Protein 5JMB (pdb70)

Nearest PDB structures (foldseek):
  5jmb-assembly2_B  TM=9.807E-01  e=1.937E-14  Phocaeicola coprocola
  5fn7-assembly2_B  TM=6.102E-01  e=9.327E-02  Homo sapiens
  4q66-assembly1_A  TM=6.204E-01  e=1.427E-01  Saccharomyces cerevisiae R008
  4yg8-assembly1_A  TM=6.354E-01  e=2.430E-01  Saccharomyces cerevisiae
  2dmk-assembly1_A  TM=5.390E-01  e=1.964E-01  Homo sapiens

Solvent-accessible surface area: 10866 Å² total

Foldseek 3Di:
DDAQVQCDDVGQWHWDADPVHRQKIKIAGDPPPWFKKKQWDVGIDRDRMDIDGFDWDKIWMWIWTQDPVGIHIYDIDMDTDHHGDPVRD/DDAQVQDDEPHQWHWAADPVHRQKIKIAGDPPPWFKKKQWPVGIDRDRIDIDGFDFAKIWMWMWTQDPVGIHIHPIDMDGDHHGDDDDD

Organism: NCBI:txid470145

Radius of gyration: 22.12 Å; Cα contacts (8 Å, |Δi|>4): 382; chains: 2; bounding box: 36×41×68 Å

B-factor: mean 31.24, std 12.09, range [12.26, 93.24]

Structure (mmCIF, N/CA/C/O backbone):
data_5JMB
#
_entry.id   5JMB
#
_cell.length_a   47.860
_cell.length_b   47.860
_cell.length_c   292.850
_cell.angle_alpha   90.00
_cell.angle_beta   90.00
_cell.angle_gamma   120.00
#
_symmetry.space_group_name_H-M   'P 65 2 2'
#
loop_
_entity.id
_entity.type
_entity.pdbx_description
1 polymer 'Uncharacterized protein'
2 water water
#
loop_
_atom_site.group_PDB
_atom_site.id
_atom_site.type_symbol
_atom_site.label_atom_id
_atom_site.label_alt_id
_atom_site.label_comp_id
_atom_site.label_asym_id
_atom_site.label_entity_id
_atom_site.label_seq_id
_atom_site.pdbx_PDB_ins_code
_atom_site.Cartn_x
_atom_site.Cartn_y
_atom_site.Cartn_z
_atom_site.occupancy
_atom_site.B_iso_or_equiv
_atom_site.auth_seq_id
_atom_site.auth_comp_id
_atom_site.auth_asym_id
_atom_site.auth_atom_id
_atom_site.pdbx_PDB_model_num
ATOM 1 N N . ALA A 1 3 ? -9.703 28.246 6.751 1.00 42.89 42 ALA A N 1
ATOM 2 C CA . ALA A 1 3 ? -9.750 27.022 7.539 1.00 39.67 42 ALA A CA 1
ATOM 3 C C . ALA A 1 3 ? -9.091 27.244 8.899 1.00 48.67 42 ALA A C 1
ATOM 4 O O . ALA A 1 3 ? -8.194 28.087 9.028 1.00 52.43 42 ALA A O 1
ATOM 6 N N . VAL A 1 4 ? -9.540 26.493 9.909 1.00 39.66 43 VAL A N 1
ATOM 7 C CA . VAL A 1 4 ? -8.963 26.561 11.251 1.00 25.26 43 VAL A CA 1
ATOM 8 C C . VAL A 1 4 ? -7.491 26.110 11.200 1.00 30.11 43 VAL A C 1
ATOM 9 O O . VAL A 1 4 ? -7.124 25.265 10.382 1.00 30.93 43 VAL A O 1
ATOM 13 N N . THR A 1 5 ? -6.641 26.700 12.039 1.00 27.87 44 THR A N 1
ATOM 14 C CA . THR A 1 5 ? -5.220 26.343 12.078 1.00 23.96 44 THR A CA 1
ATOM 15 C C . THR A 1 5 ? -4.836 25.815 13.449 1.00 23.16 44 THR A C 1
ATOM 16 O O . THR A 1 5 ? -5.622 25.883 14.390 1.00 29.30 44 THR A O 1
ATOM 20 N N . VAL A 1 6 ? -3.626 25.286 13.561 1.00 23.40 45 VAL A N 1
ATOM 21 C CA . VAL A 1 6 ? -3.145 24.798 14.841 1.00 27.39 45 VAL A CA 1
ATOM 22 C C . VAL A 1 6 ? -3.228 25.888 15.915 1.00 30.51 45 VAL A C 1
ATOM 23 O O . VAL A 1 6 ? -3.638 25.631 17.042 1.00 30.67 45 VAL A O 1
ATOM 27 N N . ASP A 1 7 ? -2.887 27.115 15.555 1.00 32.86 46 ASP A N 1
ATOM 28 C CA . ASP A 1 7 ? -2.815 28.177 16.555 1.00 37.26 46 ASP A CA 1
ATOM 29 C C . ASP A 1 7 ? -4.186 28.679 16.979 1.00 37.52 46 ASP A C 1
ATOM 30 O O . ASP A 1 7 ? -4.311 29.375 17.982 1.00 36.96 46 ASP A O 1
ATOM 35 N N . ASP A 1 8 ? -5.220 28.312 16.230 1.00 34.76 47 ASP A N 1
ATOM 36 C CA . ASP A 1 8 ? -6.582 28.603 16.651 1.00 31.92 47 ASP A CA 1
ATOM 37 C C . ASP A 1 8 ? -7.023 27.702 17.796 1.00 29.04 47 ASP A C 1
ATOM 38 O O . ASP A 1 8 ? -7.868 28.072 18.607 1.00 35.05 47 ASP A O 1
ATOM 43 N N . LEU A 1 9 ? -6.463 26.504 17.852 1.00 27.61 48 LEU A N 1
ATOM 44 C CA . LEU A 1 9 ? -7.007 25.474 18.725 1.00 25.17 48 LEU A CA 1
ATOM 45 C C . LEU A 1 9 ? -6.383 25.577 20.110 1.00 31.04 48 LEU A C 1
ATOM 46 O O . LEU A 1 9 ? -5.543 24.768 20.509 1.00 26.42 48 LEU A O 1
ATOM 51 N N . VAL A 1 10 ? -6.825 26.602 20.830 1.00 35.36 49 VAL A N 1
ATOM 52 C CA . VAL A 1 10 ? -6.255 26.989 22.107 1.00 30.04 49 VAL A CA 1
ATOM 53 C C . VAL A 1 10 ? -7.280 26.805 23.222 1.00 32.70 49 VAL A C 1
ATOM 54 O O . VAL A 1 10 ? -8.470 27.099 23.053 1.00 28.29 49 VAL A O 1
ATOM 58 N N . GLU A 1 11 ? -6.818 26.280 24.350 1.00 34.72 50 GLU A N 1
ATOM 59 C CA . GLU A 1 11 ? -7.665 26.106 25.514 1.00 33.12 50 GLU A CA 1
ATOM 60 C C . GLU A 1 11 ? -8.184 27.466 25.974 1.00 34.59 50 GLU A C 1
ATOM 61 O O . GLU A 1 11 ? -7.418 28.416 26.104 1.00 32.11 50 GLU A O 1
ATOM 67 N N . GLY A 1 12 ? -9.490 27.557 26.192 1.00 33.19 51 GLY A N 1
ATOM 68 C CA . GLY A 1 12 ? -10.105 28.809 26.597 1.00 34.08 51 GLY A CA 1
ATOM 69 C C . GLY A 1 12 ? -10.716 29.521 25.410 1.00 33.87 51 GLY A C 1
ATOM 70 O O . GLY A 1 12 ? -11.468 30.482 25.557 1.00 34.38 51 GLY A O 1
ATOM 71 N N . ILE A 1 13 ? -10.397 29.040 24.215 1.00 34.32 52 ILE A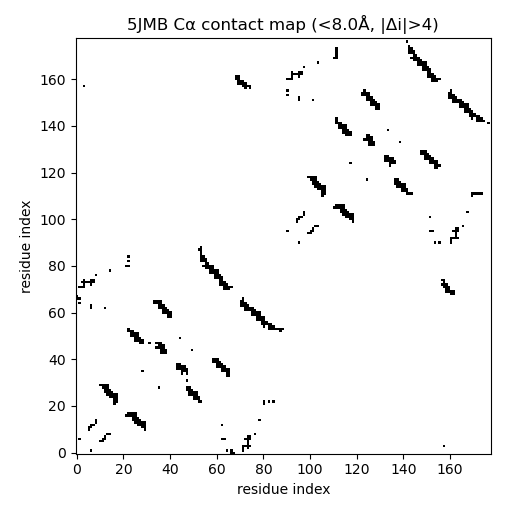 N 1
ATOM 72 C CA . ILE A 1 13 ? -10.874 29.694 23.006 1.00 27.73 52 ILE A CA 1
ATOM 73 C C . ILE A 1 13 ? -11.625 28.698 22.139 1.00 30.70 52 ILE A C 1
ATOM 74 O O . ILE A 1 13 ? -12.796 28.899 21.842 1.00 27.42 52 ILE A O 1
ATOM 79 N N . ALA A 1 14 ? -10.958 27.612 21.762 1.00 25.45 53 ALA A N 1
ATOM 80 C CA . ALA A 1 14 ? -11.575 26.579 20.935 1.00 21.61 53 ALA A CA 1
ATOM 81 C C . ALA A 1 14 ? -12.172 25.440 21.767 1.00 22.73 53 ALA A C 1
ATOM 82 O O . ALA A 1 14 ? -13.011 24.674 21.286 1.00 21.16 53 ALA A O 1
ATOM 84 N N . PHE A 1 15 ? -11.702 25.302 23.000 1.00 23.07 54 PHE A N 1
ATOM 85 C CA . PHE A 1 15 ? -12.136 24.201 23.854 1.00 22.55 54 PHE A CA 1
ATOM 86 C C . PHE A 1 15 ? -11.792 24.528 25.285 1.00 23.62 54 PHE A C 1
ATOM 87 O O . PHE A 1 15 ? -10.978 25.419 25.545 1.00 28.89 54 PHE A O 1
ATOM 95 N N . SER A 1 16 ? -12.411 23.819 26.222 1.00 26.22 55 SER A N 1
ATOM 96 C CA . SER A 1 16 ? -12.087 24.028 27.621 1.00 23.48 55 SER A CA 1
ATOM 97 C C . SER A 1 16 ? -11.856 22.700 28.348 1.00 19.10 55 SER A C 1
ATOM 98 O O . SER A 1 16 ? -12.343 21.649 27.927 1.00 18.94 55 SER A O 1
ATOM 101 N N . ILE A 1 17 ? -11.086 22.775 29.431 1.00 23.82 56 ILE A N 1
ATOM 102 C CA . ILE A 1 17 ? -10.836 21.660 30.340 1.00 25.19 56 ILE A CA 1
ATOM 103 C C . ILE A 1 17 ? -11.157 22.151 31.743 1.00 30.73 56 ILE A C 1
ATOM 104 O O . ILE A 1 17 ? -10.583 23.150 32.191 1.00 28.35 56 ILE A O 1
ATOM 109 N N . THR A 1 18 ? -12.077 21.472 32.430 1.00 25.76 57 THR A N 1
ATOM 110 C CA . THR A 1 18 ? -12.548 21.953 33.729 1.00 26.28 57 THR A CA 1
ATOM 111 C C . THR A 1 18 ? -12.682 20.836 34.755 1.00 27.43 57 THR A C 1
ATOM 112 O O . THR A 1 18 ? -13.271 19.790 34.473 1.00 27.74 57 THR A O 1
ATOM 116 N N . HIS A 1 19 ? -12.141 21.067 35.943 1.00 23.87 58 HIS A N 1
ATOM 117 C CA . HIS A 1 19 ? -12.350 20.178 37.075 1.00 28.52 58 HIS A CA 1
ATOM 118 C C . HIS A 1 19 ? -13.750 20.393 37.638 1.00 31.41 58 HIS A C 1
ATOM 119 O O . HIS A 1 19 ? -14.204 21.528 37.761 1.00 29.67 58 HIS A O 1
ATOM 126 N N . ASP A 1 20 ? -14.427 19.307 37.984 1.00 28.85 59 ASP A N 1
ATOM 127 C CA . ASP A 1 20 ? -15.685 19.408 38.706 1.00 30.88 59 ASP A CA 1
ATOM 128 C C . ASP A 1 20 ? -15.466 20.161 40.017 1.00 36.94 59 ASP A C 1
ATOM 129 O O . ASP A 1 20 ? -14.450 19.967 40.685 1.00 32.99 59 ASP A O 1
ATOM 134 N N . SER A 1 21 ? -16.415 21.018 40.388 1.00 41.94 60 SER A N 1
ATOM 135 C CA . SER A 1 21 ? -16.249 21.862 41.565 1.00 46.51 60 SER A CA 1
ATOM 136 C C . SER A 1 21 ? -16.283 21.063 42.863 1.00 46.51 60 SER A C 1
ATOM 137 O O . SER A 1 21 ? -15.682 21.457 43.852 1.00 48.29 60 SER A O 1
ATOM 140 N N . GLU A 1 22 ? -16.987 19.939 42.857 1.00 40.28 61 GLU A N 1
ATOM 141 C CA . GLU A 1 22 ? -17.136 19.145 44.064 1.00 41.32 61 GLU A CA 1
ATOM 142 C C . GLU A 1 22 ? -16.107 18.026 44.153 1.00 42.81 61 GLU A C 1
ATOM 143 O O . GLU A 1 22 ? -15.590 17.744 45.235 1.00 42.07 61 GLU A O 1
ATOM 149 N N . ASN A 1 23 ? -15.823 17.387 43.019 1.00 30.92 62 ASN A N 1
ATOM 150 C CA . ASN A 1 23 ? -14.830 16.320 42.969 1.00 31.39 62 ASN A CA 1
ATOM 151 C C . ASN A 1 23 ? -13.818 16.576 41.857 1.00 30.34 62 ASN A C 1
ATOM 152 O O . ASN A 1 23 ? -14.071 16.255 40.693 1.00 27.31 62 ASN A O 1
ATOM 157 N N . PRO A 1 24 ? -12.654 17.135 42.223 1.00 29.38 63 PRO A N 1
ATOM 158 C CA . PRO A 1 24 ? -11.657 17.549 41.233 1.00 31.87 63 PRO A CA 1
ATOM 159 C C . PRO A 1 24 ? -11.056 16.390 40.432 1.00 30.99 63 PRO A C 1
ATOM 160 O O . PRO A 1 24 ? -10.317 16.659 39.493 1.00 31.01 63 PRO A O 1
ATOM 164 N N . ASN A 1 25 ? -11.371 15.140 40.773 1.00 28.48 64 ASN A N 1
ATOM 165 C CA . ASN A 1 25 ? -10.937 14.017 39.941 1.00 21.80 64 ASN A CA 1
ATOM 166 C C . ASN A 1 25 ? -11.850 13.810 38.742 1.00 18.54 64 ASN A C 1
ATOM 167 O O . ASN A 1 25 ? -11.551 13.016 37.850 1.00 23.72 64 ASN A O 1
ATOM 172 N N . ILE A 1 26 ? -12.966 14.528 38.716 1.00 20.64 65 ILE A N 1
ATOM 173 C CA . ILE A 1 26 ? -13.793 14.566 37.518 1.00 22.25 65 ILE A CA 1
ATOM 174 C C . ILE A 1 26 ? -13.374 15.756 36.644 1.00 26.77 65 ILE A C 1
ATOM 175 O O . ILE A 1 26 ? -13.363 16.913 37.100 1.00 25.60 65 ILE A O 1
ATOM 180 N N . VAL A 1 27 ? -13.031 15.467 35.392 1.00 19.80 66 VAL A N 1
ATOM 181 C CA . VAL A 1 27 ? -12.575 16.497 34.474 1.00 26.02 66 VAL A CA 1
ATOM 182 C C . VAL A 1 27 ? -13.444 16.541 33.224 1.00 20.73 66 VAL A C 1
ATOM 183 O O . VAL A 1 27 ? -13.670 15.514 32.577 1.00 22.18 66 VAL A O 1
ATOM 187 N N . TYR A 1 28 ? -13.936 17.737 32.899 1.00 20.95 67 TYR A N 1
ATOM 188 C CA . TYR A 1 28 ? -14.825 17.934 31.748 1.00 21.52 67 TYR A CA 1
ATOM 189 C C . TYR A 1 28 ? -14.106 18.545 30.552 1.00 26.06 67 TYR A C 1
ATOM 190 O O . TYR A 1 28 ? -13.521 19.625 30.652 1.00 25.84 67 TYR A O 1
ATOM 199 N N . LEU A 1 29 ? -14.149 17.837 29.426 1.00 20.27 68 LEU A N 1
ATOM 200 C CA . LEU A 1 29 ? -13.612 18.351 28.172 1.00 20.25 68 LEU A CA 1
ATOM 201 C C . LEU A 1 29 ? -14.791 18.857 27.375 1.00 22.38 68 LEU A C 1
ATOM 202 O O . LEU A 1 29 ? -15.773 18.135 27.203 1.00 21.50 68 LEU A O 1
ATOM 207 N N . LYS A 1 30 ? -14.710 20.099 26.910 1.00 19.44 69 LYS A N 1
ATOM 208 C CA . LYS A 1 30 ? -15.813 20.699 26.195 1.00 20.83 69 LYS A CA 1
ATOM 209 C C . LYS A 1 30 ? -15.322 21.473 24.968 1.00 24.45 69 LYS A C 1
ATOM 210 O O . LYS A 1 30 ? -14.375 22.263 25.049 1.00 23.00 69 LYS A O 1
ATOM 216 N N . SER A 1 31 ? -15.964 21.220 23.828 1.00 20.24 70 SER A N 1
ATOM 217 C CA . SER A 1 31 ? -15.691 21.986 22.620 1.00 19.98 70 SER A CA 1
ATOM 218 C C . SER A 1 31 ? -16.363 23.332 22.710 1.00 26.40 70 SER A C 1
ATOM 219 O O . SER A 1 31 ? -17.523 23.419 23.112 1.00 25.82 70 SER A O 1
ATOM 222 N N . LEU A 1 32 ? -15.645 24.385 22.335 1.00 27.21 71 LEU A N 1
ATOM 223 C CA . LEU A 1 32 ? -16.240 25.704 22.280 1.00 26.34 71 LEU A CA 1
ATOM 224 C C . LEU A 1 32 ? -16.462 26.112 20.827 1.00 28.24 71 LEU A C 1
ATOM 225 O O . LEU A 1 32 ? -16.732 27.276 20.545 1.00 32.09 71 LEU A O 1
ATOM 238 N N . PRO A 1 34 ? -18.583 25.971 17.129 1.00 31.44 73 PRO A N 1
ATOM 239 C CA . PRO A 1 34 ? -19.999 25.784 16.794 1.00 33.39 73 PRO A CA 1
ATOM 240 C C . PRO A 1 34 ? -20.356 24.298 16.726 1.00 35.23 73 PRO A C 1
ATOM 241 O O . PRO A 1 34 ? -19.539 23.467 16.310 1.00 34.75 73 PRO A O 1
ATOM 245 N N . SER A 1 35 ? -21.565 23.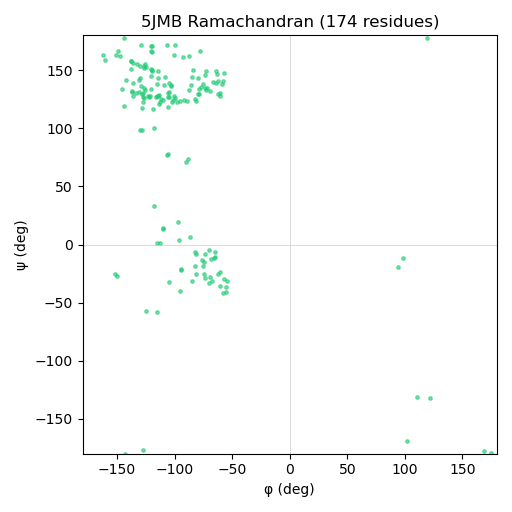973 17.164 1.00 33.99 74 SER A N 1
ATOM 246 C CA . SER A 1 35 ? -21.974 22.587 17.349 1.00 35.63 74 SER A CA 1
ATOM 247 C C . SER A 1 35 ? -21.929 21.765 16.064 1.00 34.97 74 SER A C 1
ATOM 248 O O . SER A 1 35 ? -21.844 20.549 16.121 1.00 35.69 74 SER A O 1
ATOM 251 N N . SER A 1 36 ? -22.007 22.430 14.914 1.00 27.28 75 SER A N 1
ATOM 252 C CA . SER A 1 36 ? -21.911 21.759 13.613 1.00 30.56 75 SER A CA 1
ATOM 253 C C . SER A 1 36 ? -20.492 21.304 13.240 1.00 31.32 75 SER A C 1
ATOM 254 O O . SER A 1 36 ? -20.303 20.611 12.238 1.00 25.33 75 SER A O 1
ATOM 257 N N . TYR A 1 37 ? -19.496 21.701 14.026 1.00 26.91 76 TYR A N 1
ATOM 258 C CA . TYR A 1 37 ? -18.132 21.244 13.793 1.00 30.18 76 TYR A CA 1
ATOM 259 C C . TYR A 1 37 ? -17.907 19.832 14.319 1.00 28.03 76 TYR A C 1
ATOM 260 O O . TYR A 1 37 ? -18.302 19.500 15.432 1.00 27.30 76 TYR A O 1
ATOM 269 N N . GLN A 1 38 ? -17.274 19.011 13.494 1.00 23.72 77 GLN A N 1
ATOM 270 C CA . GLN A 1 38 ? -16.846 17.680 13.894 1.00 24.97 77 GLN A CA 1
ATOM 271 C C . GLN A 1 38 ? -15.544 17.823 14.657 1.00 22.29 77 GLN A C 1
ATOM 272 O O . GLN A 1 38 ? -14.592 18.405 14.141 1.00 22.55 77 GLN A O 1
ATOM 278 N N . VAL A 1 39 ? -15.503 17.333 15.889 1.00 21.95 78 VAL A N 1
ATOM 279 C CA . VAL A 1 39 ? -14.315 17.482 16.704 1.00 22.27 78 VAL A CA 1
ATOM 280 C C . VAL A 1 39 ? -13.770 16.123 17.114 1.00 22.95 78 VAL A C 1
ATOM 281 O O . VAL A 1 39 ? -14.405 15.089 16.919 1.00 19.14 78 VAL A O 1
ATOM 285 N N . CYS A 1 40 ? -12.583 16.163 17.700 1.00 22.20 79 CYS A N 1
ATOM 286 C CA . CYS A 1 40 ? -11.788 14.990 18.008 1.00 23.18 79 CYS A CA 1
ATOM 287 C C . CYS A 1 40 ? -11.040 15.287 19.317 1.00 28.53 79 CYS A C 1
ATOM 288 O O . CYS A 1 40 ? -10.477 16.381 19.478 1.00 31.23 79 CYS A O 1
ATOM 291 N N . TRP A 1 41 ? -11.044 14.347 20.257 1.00 21.19 80 TRP A N 1
ATOM 292 C CA . TRP A 1 41 ? -10.241 14.481 21.481 1.00 22.69 80 TRP A CA 1
ATOM 293 C C . TRP A 1 41 ? -9.254 13.325 21.609 1.00 26.31 80 TRP A C 1
ATOM 294 O O . TRP A 1 41 ? -9.655 12.176 21.448 1.00 19.60 80 TRP A O 1
ATOM 305 N N . GLN A 1 42 ? -7.998 13.610 21.938 1.00 15.35 81 GLN A N 1
ATOM 306 C CA . GLN A 1 42 ? -7.077 12.560 22.373 1.00 18.13 81 GLN A CA 1
ATOM 307 C C . GLN A 1 42 ? -6.754 12.834 23.841 1.00 20.63 81 GLN A C 1
ATOM 308 O O . GLN A 1 42 ? -6.267 13.908 24.179 1.00 17.53 81 GLN A O 1
ATOM 314 N N . HIS A 1 43 ? -7.056 11.876 24.715 1.00 13.73 82 HIS A N 1
ATOM 315 C CA . HIS A 1 43 ? -7.038 12.136 26.144 1.00 13.16 82 HIS A CA 1
ATOM 316 C C . HIS A 1 43 ? -6.509 10.900 26.875 1.00 18.44 82 HIS A C 1
ATOM 317 O O . HIS A 1 43 ? -6.158 9.903 26.225 1.00 19.49 82 HIS A O 1
ATOM 324 N N . PRO A 1 44 ? -6.424 10.956 28.217 1.00 18.39 83 PRO A N 1
ATOM 325 C CA . PRO A 1 44 ? -5.720 9.829 28.831 1.00 19.43 83 PRO A CA 1
ATOM 326 C C . PRO A 1 44 ? -6.406 8.477 28.700 1.00 18.32 83 PRO A C 1
ATOM 327 O O . PRO A 1 44 ? -5.748 7.483 29.004 1.00 16.70 83 PRO A O 1
ATOM 331 N N . GLN A 1 45 ? -7.662 8.402 28.267 1.00 13.00 84 GLN A N 1
ATOM 332 C CA . GLN A 1 45 ? -8.231 7.066 28.070 1.00 15.05 84 GLN A CA 1
ATOM 333 C C . GLN A 1 45 ? -8.612 6.819 26.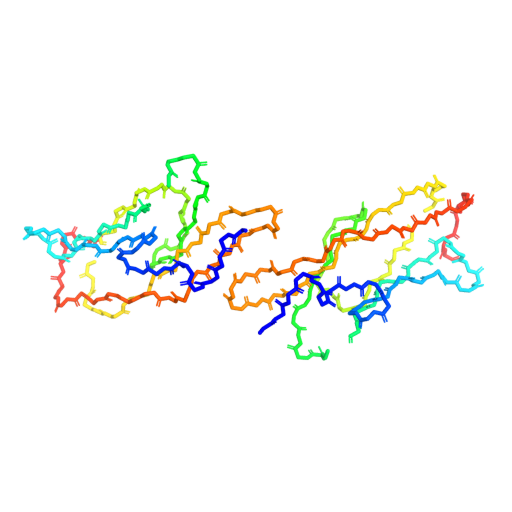613 1.00 23.19 84 GLN A C 1
ATOM 334 O O . GLN A 1 45 ? -9.558 6.075 26.318 1.00 18.45 84 GLN A O 1
ATOM 340 N N . GLY A 1 46 ? -7.828 7.406 25.709 1.00 24.92 85 GLY A N 1
ATOM 341 C CA . GLY A 1 46 ? -7.946 7.109 24.292 1.00 20.16 85 GLY A CA 1
ATOM 342 C C . GLY A 1 46 ? -8.513 8.272 23.489 1.00 21.60 85 GLY A C 1
ATOM 343 O O . GLY A 1 46 ? -8.083 9.415 23.621 1.00 21.50 85 GLY A O 1
ATOM 344 N N . ARG A 1 47 ? -9.499 7.978 22.655 1.00 18.88 86 ARG A N 1
ATOM 345 C CA . ARG A 1 47 ? -9.975 8.951 21.692 1.00 18.22 86 ARG A CA 1
ATOM 346 C C . ARG A 1 47 ? -11.495 9.079 21.753 1.00 19.62 86 ARG A C 1
ATOM 347 O O . ARG A 1 47 ? -12.197 8.092 21.937 1.00 16.62 86 ARG A O 1
ATOM 355 N N . SER A 1 48 ? -11.998 10.287 21.567 1.00 14.45 87 SER A N 1
ATOM 356 C CA . SER A 1 48 ? -13.441 10.487 21.556 1.00 19.25 87 SER A CA 1
ATOM 357 C C . SER A 1 48 ? -13.825 11.531 20.499 1.00 20.85 87 SER A C 1
ATOM 358 O O . SER A 1 48 ? -13.107 12.501 20.318 1.00 19.94 87 SER A O 1
ATOM 361 N N . GLN A 1 49 ? -14.933 11.352 19.782 1.00 19.50 88 GLN A N 1
ATOM 362 C CA . GLN A 1 49 ? -15.373 12.441 18.905 1.00 20.06 88 GLN A CA 1
ATOM 363 C C . GLN A 1 49 ? -16.654 13.138 19.398 1.00 25.23 88 GLN A C 1
ATOM 364 O O . GLN A 1 49 ? -17.274 13.909 18.661 1.00 24.53 88 GLN A O 1
ATOM 370 N N . GLU A 1 50 ? -17.029 12.892 20.652 1.00 21.05 89 GLU A N 1
ATOM 371 C CA . GLU A 1 50 ? -18.156 13.607 21.265 1.00 20.65 89 GLU A CA 1
ATOM 372 C C . GLU A 1 50 ? -17.735 15.040 21.592 1.00 22.31 89 GLU A C 1
ATOM 373 O O . GLU A 1 50 ? -16.583 15.279 21.930 1.00 16.35 89 GLU A O 1
ATOM 379 N N . ARG A 1 51 ? -18.657 15.995 21.483 1.00 18.15 90 ARG A N 1
ATOM 380 C CA . ARG A 1 51 ? -18.332 17.393 21.748 1.00 18.89 90 ARG A CA 1
ATOM 381 C C . ARG A 1 51 ? -18.011 17.622 23.224 1.00 19.68 90 ARG A C 1
ATOM 382 O O . ARG A 1 51 ? -17.217 18.484 23.574 1.00 21.59 90 ARG A O 1
ATOM 390 N N . GLU A 1 52 ? -18.635 16.841 24.091 1.00 18.40 91 GLU A N 1
ATOM 391 C CA . GLU A 1 52 ? -18.383 16.954 25.519 1.00 18.80 91 GLU A CA 1
ATOM 392 C C . GLU A 1 52 ? -18.022 15.588 26.075 1.00 23.60 91 GLU A C 1
ATOM 393 O O . GLU A 1 52 ? -18.747 14.606 25.881 1.00 26.16 91 GLU A O 1
ATOM 399 N N . VAL A 1 53 ? -16.890 15.537 26.761 1.00 17.20 92 VAL A N 1
ATOM 400 C CA . VAL A 1 53 ? -16.352 14.293 27.284 1.00 15.08 92 VAL A CA 1
ATOM 401 C C . VAL A 1 53 ? -16.105 14.420 28.772 1.00 22.65 92 VAL A C 1
ATOM 402 O O . VAL A 1 53 ? -15.521 15.405 29.222 1.00 26.61 92 VAL A O 1
ATOM 406 N N . THR A 1 54 ? -16.544 13.430 29.541 1.00 16.31 93 THR A N 1
ATOM 407 C CA . THR A 1 54 ? -16.216 13.397 30.963 1.00 17.19 93 THR A CA 1
ATOM 408 C C . THR A 1 54 ? -15.148 12.363 31.256 1.00 26.74 93 THR A C 1
ATOM 409 O O . THR A 1 54 ? -15.245 11.211 30.797 1.00 21.43 93 THR A O 1
ATOM 413 N N . LEU A 1 55 ? -14.129 12.784 32.011 1.00 22.46 94 LEU A N 1
ATOM 414 C CA . LEU A 1 55 ? -13.070 11.901 32.474 1.00 19.94 94 LEU A CA 1
ATOM 415 C C . LEU A 1 55 ? -13.100 11.746 33.990 1.00 23.71 94 LEU A C 1
ATOM 416 O O . LEU A 1 55 ? -13.103 12.736 34.728 1.00 26.61 94 LEU A O 1
ATOM 421 N N . GLN A 1 56 ? -13.103 10.504 34.457 1.00 20.58 95 GLN A N 1
ATOM 422 C CA . GLN A 1 56 ? -12.989 10.232 35.889 1.00 25.42 95 GLN A CA 1
ATOM 423 C C . GLN A 1 56 ? -11.584 9.686 36.148 1.00 27.40 95 GLN A C 1
ATOM 424 O O . GLN A 1 56 ? -11.288 8.550 35.818 1.00 22.35 95 GLN A O 1
ATOM 438 N N . PRO A 1 58 ? -8.752 8.570 38.560 1.00 21.21 97 PRO A N 1
ATOM 439 C CA . PRO A 1 58 ? -8.528 8.213 39.960 1.00 25.22 97 PRO A CA 1
ATOM 440 C C . PRO A 1 58 ? -7.112 8.502 40.449 1.00 24.70 97 PRO A C 1
ATOM 441 O O . PRO A 1 58 ? -6.929 8.704 41.646 1.00 26.88 97 PRO A O 1
ATOM 445 N N . PHE A 1 59 ? -6.128 8.528 39.553 1.00 22.82 98 PHE A N 1
ATOM 446 C CA . PHE A 1 59 ? -4.735 8.525 40.004 1.00 26.41 98 PHE A CA 1
ATOM 447 C C . PHE A 1 59 ? -4.064 9.901 39.914 1.00 24.62 98 PHE A C 1
ATOM 448 O O . PHE A 1 59 ? -4.237 10.636 38.948 1.00 23.21 98 PHE A O 1
ATOM 456 N N . GLU A 1 60 ? -3.315 10.233 40.953 1.00 27.22 99 GLU A N 1
ATOM 457 C CA . GLU A 1 60 ? -2.516 11.447 41.001 1.00 28.86 99 GLU A CA 1
ATOM 458 C C . GLU A 1 60 ? -1.486 11.436 39.862 1.00 27.83 99 GLU A C 1
ATOM 459 O O . GLU A 1 60 ? -0.756 10.461 39.683 1.00 29.71 99 GLU A O 1
ATOM 465 N N . GLY A 1 61 ? -1.445 12.504 39.076 1.00 23.51 100 GLY A N 1
ATOM 466 C CA . GLY A 1 61 ? -0.568 12.551 37.914 1.00 22.27 100 GLY A CA 1
ATOM 467 C C . GLY A 1 61 ? -0.704 13.786 37.037 1.00 26.62 100 GLY A C 1
ATOM 468 O O . GLY A 1 61 ? -1.487 14.690 37.325 1.00 24.06 100 GLY A O 1
ATOM 469 N N . LYS A 1 62 ? 0.082 13.831 35.964 1.00 23.97 101 LYS A N 1
ATOM 470 C CA . LYS A 1 62 ? 0.027 14.937 35.017 1.00 22.32 101 LYS A CA 1
ATOM 471 C C . LYS A 1 62 ? -0.452 14.412 33.664 1.00 20.29 101 LYS A C 1
ATOM 472 O O . LYS A 1 62 ? 0.089 13.425 33.138 1.00 21.42 101 LYS A O 1
ATOM 478 N N . TYR A 1 63 ? -1.471 15.050 33.105 1.00 19.85 102 TYR A N 1
ATOM 479 C CA . TYR A 1 63 ? -2.146 14.466 31.943 1.00 22.55 102 TYR A CA 1
ATOM 480 C C . TYR A 1 63 ? -2.219 15.431 30.756 1.00 24.20 102 TYR A C 1
ATOM 481 O O . TYR A 1 63 ? -2.219 16.645 30.941 1.00 25.03 102 TYR A O 1
ATOM 490 N N . GLU A 1 64 ? -2.265 14.887 29.541 1.00 21.13 103 GLU A N 1
ATOM 491 C CA . GLU A 1 64 ? -2.390 15.714 28.340 1.00 22.14 103 GLU A CA 1
ATOM 492 C C . GLU A 1 64 ? -3.713 15.477 27.626 1.00 19.21 103 GLU A C 1
ATOM 493 O O . GLU A 1 64 ? -4.254 14.379 27.656 1.00 18.69 103 GLU A O 1
ATOM 499 N N . VAL A 1 65 ? -4.202 16.523 26.967 1.00 17.90 104 VAL A N 1
ATOM 500 C CA . VAL A 1 65 ? -5.417 16.470 26.170 1.00 17.90 104 VAL A CA 1
ATOM 501 C C . VAL A 1 65 ? -5.145 17.212 24.883 1.00 21.14 104 VAL A C 1
ATOM 502 O O . VAL A 1 65 ? -4.680 18.361 24.912 1.00 18.05 104 VAL A O 1
ATOM 506 N N . THR A 1 66 ? -5.422 16.563 23.756 1.00 17.01 105 THR A N 1
ATOM 507 C CA . THR A 1 66 ? -5.282 17.204 22.448 1.00 15.56 105 THR A CA 1
ATOM 508 C C . THR A 1 66 ? -6.635 17.333 21.792 1.00 18.22 105 THR A C 1
ATOM 509 O O . THR A 1 66 ? -7.383 16.354 21.711 1.00 15.14 105 THR A O 1
ATOM 513 N N . PHE A 1 67 ? -6.956 18.548 21.354 1.00 17.00 106 PHE A N 1
ATOM 514 C CA . PHE A 1 67 ? -8.233 18.845 20.711 1.00 14.63 106 PHE A CA 1
ATOM 515 C C . PHE A 1 67 ? -8.006 19.028 19.220 1.00 16.06 106 PHE A C 1
ATOM 516 O O . PHE A 1 67 ? -7.118 19.777 18.820 1.00 18.40 106 PHE A O 1
ATOM 524 N N . GLY A 1 68 ? -8.817 18.349 18.413 1.00 17.57 107 GLY A N 1
ATOM 525 C CA . GLY A 1 68 ? -8.722 18.405 16.968 1.00 20.52 107 GLY A CA 1
ATOM 526 C C . GLY A 1 68 ? -10.060 18.767 16.324 1.00 21.35 107 GLY A C 1
ATOM 527 O O . GLY A 1 68 ? -11.122 18.492 16.879 1.00 19.60 107 GLY A O 1
ATOM 528 N N . VAL A 1 69 ? -10.001 19.368 15.141 1.00 18.34 108 VAL A N 1
ATOM 529 C CA . VAL A 1 69 ? -11.189 19.800 14.426 1.00 16.40 108 VAL A CA 1
ATOM 530 C C . VAL A 1 69 ? -11.135 19.317 12.991 1.00 18.72 108 VAL A C 1
ATOM 531 O O . VAL A 1 69 ? -10.114 19.474 12.317 1.00 18.25 108 VAL A O 1
ATOM 535 N N . GLN A 1 70 ? -12.222 18.709 12.527 1.00 20.30 109 GLN A N 1
ATOM 536 C CA . GLN A 1 70 ? -12.283 18.227 11.150 1.00 18.83 109 GLN A CA 1
ATOM 537 C C . GLN A 1 70 ? -12.335 19.408 10.194 1.00 21.78 109 GLN A C 1
ATOM 538 O O . GLN A 1 70 ? -13.124 20.333 10.388 1.00 22.68 109 GLN A O 1
ATOM 544 N N . THR A 1 71 ? -11.496 19.378 9.166 1.00 21.82 110 THR A N 1
ATOM 545 C CA . THR A 1 71 ? -11.556 20.386 8.109 1.00 24.02 110 THR A CA 1
ATOM 546 C C . THR A 1 71 ? -11.647 19.737 6.756 1.00 28.84 110 THR A C 1
ATOM 547 O O . THR A 1 71 ? -11.674 18.513 6.636 1.00 30.41 110 THR A O 1
ATOM 551 N N . ARG A 1 72 ? -11.633 20.590 5.740 1.00 39.54 111 ARG A N 1
ATOM 552 C CA . ARG A 1 72 ? -11.695 20.187 4.346 1.00 44.67 111 ARG A CA 1
ATOM 553 C C . ARG A 1 72 ? -10.500 19.315 4.016 1.00 41.16 111 ARG A C 1
ATOM 554 O O . ARG A 1 72 ? -10.599 18.368 3.242 1.00 49.42 111 ARG A O 1
ATOM 562 N N . GLY A 1 73 ? -9.367 19.637 4.626 1.00 39.23 112 GLY A N 1
ATOM 563 C CA . GLY A 1 73 ? -8.152 18.887 4.400 1.00 37.23 112 GLY A CA 1
ATOM 564 C C . GLY A 1 73 ? -7.847 17.826 5.447 1.00 36.02 112 GLY A C 1
ATOM 565 O O . GLY A 1 73 ? -6.713 17.393 5.548 1.00 37.25 112 GLY A O 1
ATOM 566 N N . GLY A 1 74 ? -8.843 17.396 6.216 1.00 28.48 113 GLY A N 1
ATOM 567 C CA . GLY A 1 74 ? -8.601 16.437 7.285 1.00 27.33 113 GLY A CA 1
ATOM 568 C C . GLY A 1 74 ? -8.552 17.113 8.648 1.00 25.97 113 GLY A C 1
ATOM 569 O O . GLY A 1 74 ? -8.893 18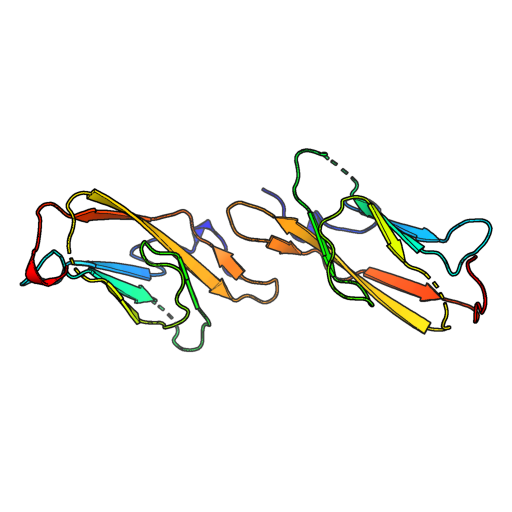.284 8.782 1.00 31.19 113 GLY A O 1
ATOM 570 N N . ILE A 1 75 ? -8.121 16.386 9.668 1.00 24.37 114 ILE A N 1
ATOM 571 C CA . ILE A 1 75 ? -8.212 16.895 11.020 1.00 22.67 114 ILE A CA 1
ATOM 572 C C . ILE A 1 75 ? -6.990 17.732 11.406 1.00 29.05 114 ILE A C 1
ATOM 573 O O . ILE A 1 75 ? -5.844 17.346 11.175 1.00 23.35 114 ILE A O 1
ATOM 578 N N . VAL A 1 76 ? -7.255 18.894 11.983 1.00 21.86 115 VAL A N 1
ATOM 579 C CA . VAL A 1 76 ? -6.202 19.765 12.476 1.00 21.89 115 VAL A CA 1
ATOM 580 C C . VAL A 1 76 ? -6.179 19.691 13.999 1.00 22.46 115 VAL A C 1
ATOM 581 O O . VAL A 1 76 ? -7.216 19.877 14.636 1.00 19.81 115 VAL A O 1
ATOM 585 N N . TYR A 1 77 ? -5.012 19.412 14.580 1.00 20.69 116 TYR A N 1
ATOM 586 C CA . TYR A 1 77 ? -4.903 19.230 16.030 1.00 19.71 116 TYR A CA 1
ATOM 587 C C . TYR A 1 77 ? -4.157 20.398 16.678 1.00 25.63 116 TYR A C 1
ATOM 588 O O . TYR A 1 77 ? -3.132 20.855 16.167 1.00 24.47 116 TYR A O 1
ATOM 597 N N . GLY A 1 78 ? -4.655 20.879 17.808 1.00 21.38 117 GLY A N 1
ATOM 598 C CA . GLY A 1 78 ? -3.931 21.904 18.542 1.00 22.94 117 GLY A CA 1
ATOM 599 C C . GLY A 1 78 ? -2.790 21.262 19.308 1.00 22.65 117 GLY A C 1
ATOM 600 O O . GLY A 1 78 ? -2.743 20.043 19.429 1.00 23.45 117 GLY A O 1
ATOM 601 N N . ASN A 1 79 ? -1.864 22.076 19.807 1.00 21.00 118 ASN A N 1
ATOM 602 C CA . ASN A 1 79 ? -0.825 21.598 20.714 1.00 25.47 118 ASN A CA 1
ATOM 603 C C . ASN A 1 79 ? -1.467 21.095 21.996 1.00 25.84 118 ASN A C 1
ATOM 604 O O . ASN A 1 79 ? -2.526 21.577 22.381 1.00 23.76 118 ASN A O 1
ATOM 609 N N . PRO A 1 80 ? -0.848 20.106 22.652 1.00 29.89 119 PRO A N 1
ATOM 610 C CA . PRO A 1 80 ? -1.549 19.474 23.777 1.00 29.12 119 PRO A CA 1
ATOM 611 C C . PRO A 1 80 ? -1.751 20.426 24.959 1.00 24.52 119 PRO A C 1
ATOM 612 O O . PRO A 1 80 ? -0.890 21.249 25.249 1.00 24.14 119 PRO A O 1
ATOM 616 N N . ALA A 1 81 ? -2.913 20.360 25.594 1.00 24.50 120 ALA A N 1
ATOM 617 C CA . ALA A 1 81 ? -3.111 21.060 26.855 1.00 27.90 120 ALA A CA 1
ATOM 618 C C . ALA A 1 81 ? -2.783 20.077 27.978 1.00 30.90 120 ALA A C 1
ATOM 619 O O . ALA A 1 81 ? -2.757 18.862 27.752 1.00 31.24 120 ALA A O 1
ATOM 621 N N . THR A 1 82 ? -2.523 20.579 29.180 1.00 29.24 121 THR A N 1
ATOM 622 C CA . THR A 1 82 ? -2.252 19.685 30.296 1.00 28.73 121 THR A CA 1
ATOM 623 C C . THR A 1 82 ? -3.257 19.902 31.407 1.00 28.75 121 THR A C 1
ATOM 624 O O . THR A 1 82 ? -3.795 20.995 31.560 1.00 30.44 121 THR A O 1
ATOM 628 N N . PHE A 1 83 ? -3.527 18.856 32.177 1.00 25.85 122 PHE A N 1
ATOM 629 C CA . PHE A 1 83 ? -4.150 19.041 33.482 1.00 24.59 122 PHE A CA 1
ATOM 630 C C . PHE A 1 83 ? -3.482 18.115 34.488 1.00 23.40 122 PHE A C 1
ATOM 631 O O . PHE A 1 83 ? -2.854 17.114 34.106 1.00 24.36 122 PHE A O 1
ATOM 639 N N . THR A 1 84 ? -3.596 18.462 35.767 1.00 25.51 123 THR A N 1
ATOM 640 C CA . THR A 1 84 ? -3.071 17.609 36.836 1.00 28.01 123 THR A CA 1
ATOM 641 C C . THR A 1 84 ? -4.162 17.152 37.817 1.00 28.23 123 THR A C 1
ATOM 642 O O . THR A 1 84 ? -5.120 17.884 38.106 1.00 25.14 123 THR A O 1
ATOM 646 N N . ILE A 1 85 ? -4.000 15.926 38.309 1.00 26.15 124 ILE A N 1
ATOM 647 C CA . ILE A 1 85 ? -4.831 15.372 39.371 1.00 24.74 124 ILE A CA 1
ATOM 648 C C . ILE A 1 85 ? -4.006 15.368 40.660 1.00 36.28 124 ILE A C 1
ATOM 649 O O . ILE A 1 85 ? -2.948 14.721 40.733 1.00 29.28 124 ILE A O 1
ATOM 654 N N . ASP A 1 86 ? -4.475 16.104 41.665 1.00 32.60 125 ASP A N 1
ATOM 655 C CA . ASP A 1 86 ? -3.696 16.304 42.884 1.00 37.27 125 ASP A CA 1
ATOM 656 C C . ASP A 1 86 ? -3.776 15.162 43.896 1.00 36.73 125 ASP A C 1
ATOM 657 O O . ASP A 1 86 ? -2.868 15.000 44.709 1.00 43.57 125 ASP A O 1
ATOM 662 N N . SER A 1 87 ? -4.845 14.375 43.887 1.00 32.87 126 SER A N 1
ATOM 663 C CA . SER A 1 87 ? -4.894 13.293 44.868 1.00 32.57 126 SER A CA 1
ATOM 664 C C . SER A 1 87 ? -5.700 12.095 44.389 1.00 29.49 126 SER A C 1
ATOM 665 O O . SER A 1 87 ? -6.469 12.190 43.445 1.00 30.32 126 SER A O 1
ATOM 668 N N . PHE A 1 88 ? -5.503 10.966 45.066 1.00 32.48 127 PHE A N 1
ATOM 669 C CA . PHE A 1 88 ? -6.052 9.683 44.660 1.00 31.22 127 PHE A CA 1
ATOM 670 C C . PHE A 1 88 ? -7.530 9.533 45.033 1.00 33.65 127 PHE A C 1
ATOM 671 O O . PHE A 1 88 ? -7.918 9.768 46.172 1.00 31.54 127 PHE A O 1
ATOM 679 N N . CYS A 1 89 ? -8.354 9.135 44.068 1.00 31.90 128 CYS A N 1
ATOM 680 C CA . CYS A 1 89 ? -9.768 8.898 44.343 1.00 33.08 128 CYS A CA 1
ATOM 681 C C . CYS A 1 89 ? -10.138 7.434 44.080 1.00 28.76 128 CYS A C 1
ATOM 682 O O . CYS A 1 89 ? -10.361 7.046 42.937 1.00 27.11 128 CYS A O 1
ATOM 685 N N . ALA A 1 90 ? -10.217 6.644 45.151 1.00 30.02 129 ALA A N 1
ATOM 686 C CA . ALA A 1 90 ? -10.495 5.207 45.072 1.00 37.12 129 ALA A CA 1
ATOM 687 C C . ALA A 1 90 ? -11.813 4.892 44.363 1.00 43.26 129 ALA A C 1
ATOM 688 O O . ALA A 1 90 ? -11.958 3.832 43.737 1.00 40.39 129 ALA A O 1
ATOM 690 N N . ASP A 1 91 ? -12.769 5.812 44.472 1.00 38.55 130 ASP A N 1
ATOM 691 C CA . ASP A 1 91 ? -14.073 5.651 43.841 1.00 48.57 130 ASP A CA 1
ATOM 692 C C . ASP A 1 91 ? -13.970 5.380 42.344 1.00 44.96 130 ASP A C 1
ATOM 693 O O . ASP A 1 91 ? -14.808 4.686 41.770 1.00 45.20 130 ASP A O 1
ATOM 698 N N . PHE A 1 92 ? -12.935 5.923 41.716 1.00 35.88 131 PHE A N 1
ATOM 699 C CA . PHE A 1 92 ? -12.845 5.888 40.263 1.00 32.53 131 PHE A CA 1
ATOM 700 C C . PHE A 1 92 ? -11.988 4.726 39.761 1.00 33.37 131 PHE A C 1
ATOM 701 O O . PHE A 1 92 ? -11.758 4.580 38.558 1.00 33.86 131 PHE A O 1
ATOM 709 N N . VAL A 1 93 ? -11.530 3.896 40.692 1.00 34.30 132 VAL A N 1
ATOM 710 C CA . VAL A 1 93 ? -10.839 2.666 40.341 1.00 38.33 132 VAL A CA 1
ATOM 711 C C . VAL A 1 93 ? -11.852 1.538 40.122 1.00 46.10 132 VAL A C 1
ATOM 712 O O . VAL A 1 93 ? -12.209 1.220 38.990 1.00 46.67 132 VAL A O 1
ATOM 716 N N . ALA B 1 3 ? 5.855 25.087 9.367 1.00 67.65 42 ALA B N 1
ATOM 717 C CA . ALA B 1 3 ? 5.568 23.681 9.118 1.00 67.07 42 ALA B CA 1
ATOM 718 C C . ALA B 1 3 ? 5.069 23.472 7.691 1.00 62.91 42 ALA B C 1
ATOM 719 O O . ALA B 1 3 ? 4.964 24.413 6.909 1.00 70.75 42 ALA B O 1
ATOM 721 N N . VAL B 1 4 ? 4.759 22.228 7.362 1.00 53.49 43 VAL B N 1
ATOM 722 C CA . VAL B 1 4 ? 4.336 21.860 6.021 1.00 42.23 43 VAL B CA 1
ATOM 723 C C . VAL B 1 4 ? 2.912 22.331 5.728 1.00 39.37 43 VAL B C 1
ATOM 724 O O . VAL B 1 4 ? 2.018 22.174 6.559 1.00 41.85 43 VAL B O 1
ATOM 728 N N . THR B 1 5 ? 2.703 22.918 4.552 1.00 38.32 44 THR B N 1
ATOM 729 C CA . THR B 1 5 ? 1.387 23.430 4.183 1.00 43.54 44 THR B CA 1
ATOM 730 C C . THR B 1 5 ? 0.867 22.729 2.919 1.00 40.34 44 THR B C 1
ATOM 731 O O . THR B 1 5 ? 1.625 22.045 2.229 1.00 33.65 44 THR B O 1
ATOM 735 N N . VAL B 1 6 ? -0.425 22.880 2.628 1.00 41.39 45 VAL B N 1
ATOM 736 C CA . VAL B 1 6 ? -1.018 22.247 1.448 1.00 39.70 45 VAL B CA 1
ATOM 737 C C . VAL B 1 6 ? -0.302 22.688 0.166 1.00 44.82 45 VAL B C 1
ATOM 738 O O . VAL B 1 6 ? -0.020 21.875 -0.712 1.00 47.06 45 VAL B O 1
ATOM 742 N N . ASP B 1 7 ? 0.020 23.973 0.085 1.00 47.18 46 ASP B N 1
ATOM 743 C CA . ASP B 1 7 ? 0.704 24.522 -1.077 1.00 51.69 46 ASP B CA 1
ATOM 744 C C . ASP B 1 7 ? 2.080 23.917 -1.299 1.00 50.27 46 ASP B C 1
ATOM 745 O O . ASP B 1 7 ? 2.577 23.908 -2.421 1.00 51.48 46 ASP B O 1
ATOM 750 N N . ASP B 1 8 ? 2.699 23.422 -0.233 1.00 48.23 47 ASP B N 1
ATOM 751 C CA . ASP B 1 8 ? 4.004 22.779 -0.348 1.00 45.24 47 ASP B CA 1
ATOM 752 C C . ASP B 1 8 ? 3.907 21.436 -1.070 1.00 41.47 47 ASP B C 1
ATOM 753 O O . ASP B 1 8 ? 4.818 21.034 -1.785 1.00 43.92 47 ASP B O 1
ATOM 758 N N . LEU B 1 9 ? 2.793 20.743 -0.876 1.00 35.95 48 LEU B N 1
ATOM 759 C CA . LEU B 1 9 ? 2.669 19.368 -1.333 1.00 34.44 48 LEU B CA 1
ATOM 760 C C . LEU B 1 9 ? 2.114 19.300 -2.751 1.00 40.16 48 LEU B C 1
ATOM 761 O O . LEU B 1 9 ? 0.979 18.889 -2.964 1.00 39.18 48 LEU B O 1
ATOM 766 N N . VAL B 1 10 ? 2.917 19.705 -3.726 1.00 41.06 49 VAL B N 1
ATOM 767 C CA . VAL B 1 10 ? 2.477 19.640 -5.109 1.00 40.33 49 VAL B CA 1
ATOM 768 C C . VAL B 1 10 ? 3.377 18.739 -5.933 1.00 36.15 49 VAL B C 1
ATOM 769 O O . VAL B 1 10 ? 4.569 18.590 -5.640 1.00 36.85 49 VAL B O 1
ATOM 773 N N . GLU B 1 11 ? 2.786 18.128 -6.951 1.00 32.48 50 GLU B N 1
ATOM 774 C CA . GLU B 1 11 ? 3.506 17.203 -7.805 1.00 32.60 50 GLU B CA 1
ATOM 775 C C . GLU B 1 11 ? 4.695 17.904 -8.453 1.00 33.83 50 GLU B C 1
ATOM 776 O O . GLU B 1 11 ? 4.591 19.051 -8.864 1.00 33.03 50 GLU B O 1
ATOM 782 N N . GLY B 1 12 ? 5.829 17.211 -8.511 1.00 38.33 51 GLY B N 1
ATOM 783 C CA . GLY B 1 12 ? 7.048 17.764 -9.067 1.00 42.89 51 GLY B CA 1
ATOM 784 C C . GLY B 1 12 ? 7.922 18.376 -7.996 1.00 44.48 51 GLY B C 1
ATOM 785 O O . GLY B 1 12 ? 9.118 18.578 -8.194 1.00 49.02 51 GLY B O 1
ATOM 786 N N . ILE B 1 13 ? 7.317 18.673 -6.851 1.00 39.21 52 ILE B N 1
ATOM 787 C CA . ILE B 1 13 ? 8.021 19.348 -5.774 1.00 36.78 52 ILE B CA 1
ATOM 788 C C . ILE B 1 13 ? 8.142 18.469 -4.546 1.00 31.58 52 ILE B C 1
ATOM 789 O O . ILE B 1 13 ? 9.250 18.189 -4.091 1.00 36.77 52 ILE B O 1
ATOM 794 N N . ALA B 1 14 ? 7.005 18.030 -4.014 1.00 29.37 53 ALA B N 1
ATOM 795 C CA . ALA B 1 14 ? 6.986 17.178 -2.825 1.00 32.23 53 ALA B CA 1
ATOM 796 C C . ALA B 1 14 ? 6.922 15.693 -3.156 1.00 26.40 53 ALA B C 1
ATOM 797 O O . ALA B 1 14 ? 7.269 14.843 -2.328 1.00 27.27 53 ALA B O 1
ATOM 799 N N . PHE B 1 15 ? 6.454 15.376 -4.357 1.00 26.28 54 PHE B N 1
ATOM 800 C CA . PHE B 1 15 ? 6.266 13.986 -4.741 1.00 24.96 54 PHE B CA 1
ATOM 801 C C . PHE B 1 15 ? 6.198 13.884 -6.257 1.00 26.67 54 PHE B C 1
ATOM 802 O O . PHE B 1 15 ? 5.927 14.869 -6.935 1.00 29.61 54 PHE B O 1
ATOM 810 N N . SER B 1 16 ? 6.458 12.696 -6.790 1.00 26.80 55 SER B N 1
ATOM 811 C CA . SER B 1 16 ? 6.371 12.500 -8.226 1.00 26.44 55 SER B CA 1
ATOM 812 C C . SER B 1 16 ? 5.529 11.276 -8.525 1.00 26.94 55 SER B C 1
ATOM 813 O O . SER B 1 16 ? 5.409 10.377 -7.696 1.00 26.70 55 SER B O 1
ATOM 816 N N . ILE B 1 17 ? 4.922 11.285 -9.707 1.00 30.48 56 ILE B N 1
ATOM 817 C CA . ILE B 1 17 ? 4.154 10.174 -10.255 1.00 27.28 56 ILE B CA 1
ATOM 818 C C . ILE B 1 17 ? 4.694 9.910 -11.641 1.00 30.31 56 ILE B C 1
ATOM 819 O O . ILE B 1 17 ? 4.628 10.789 -12.499 1.00 33.61 56 ILE B O 1
ATOM 824 N N . THR B 1 18 ? 5.243 8.723 -11.868 1.00 27.79 57 THR B N 1
ATOM 825 C CA . THR B 1 18 ? 5.911 8.442 -13.135 1.00 31.09 57 THR B CA 1
ATOM 826 C C . THR B 1 18 ? 5.552 7.054 -13.698 1.00 34.52 57 THR B C 1
ATOM 827 O O . THR B 1 18 ? 5.454 6.077 -12.956 1.00 34.08 57 THR B O 1
ATOM 831 N N . HIS B 1 19 ? 5.341 6.977 -15.008 1.00 28.83 58 HIS B N 1
ATOM 832 C CA . HIS B 1 19 ? 5.078 5.702 -15.668 1.00 29.36 58 HIS B CA 1
ATOM 833 C C . HIS B 1 19 ? 6.373 4.935 -15.893 1.00 34.43 58 HIS B C 1
ATOM 834 O O . HIS B 1 19 ? 7.397 5.538 -16.202 1.00 34.96 58 HIS B O 1
ATOM 841 N N . ASP B 1 20 ? 6.339 3.614 -15.762 1.00 30.78 59 ASP B N 1
ATOM 842 C CA . ASP B 1 20 ? 7.508 2.814 -16.130 1.00 33.34 59 ASP B CA 1
ATOM 843 C C . ASP B 1 20 ? 7.811 2.960 -17.619 1.00 38.06 59 ASP B C 1
ATOM 844 O O . ASP B 1 20 ? 6.898 2.989 -18.434 1.00 39.83 59 ASP B O 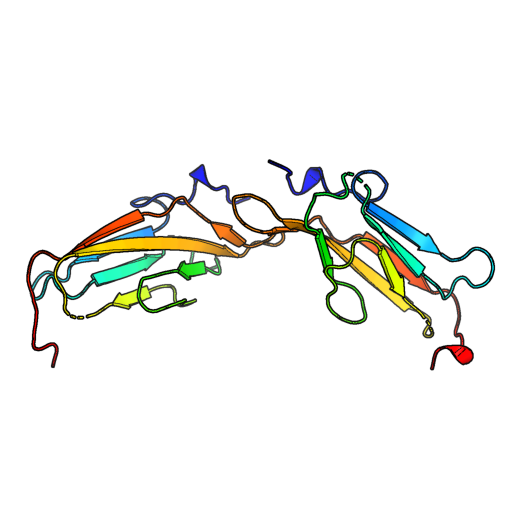1
ATOM 849 N N . SER B 1 21 ? 9.091 3.040 -17.978 1.00 40.86 60 SER B N 1
ATOM 850 C CA . SER B 1 21 ? 9.457 3.382 -19.351 1.00 43.54 60 SER B CA 1
ATOM 851 C C . SER B 1 21 ? 9.257 2.234 -20.338 1.00 44.15 60 SER B C 1
ATOM 852 O O . SER B 1 21 ? 9.191 2.467 -21.538 1.00 52.51 60 SER B O 1
ATOM 855 N N . GLU B 1 22 ? 9.158 1.003 -19.841 1.00 42.89 61 GLU B N 1
ATOM 856 C CA . GLU B 1 22 ? 8.961 -0.166 -20.704 1.00 43.41 61 GLU B CA 1
ATOM 857 C C . GLU B 1 22 ? 7.523 -0.683 -20.649 1.00 38.95 61 GLU B C 1
ATOM 858 O O . GLU B 1 22 ? 7.004 -1.214 -21.631 1.00 38.98 61 GLU B O 1
ATOM 864 N N . ASN B 1 23 ? 6.892 -0.532 -19.492 1.00 34.76 62 ASN B N 1
ATOM 865 C CA . ASN B 1 23 ? 5.480 -0.854 -19.316 1.00 34.32 62 ASN B CA 1
ATOM 866 C C . ASN B 1 23 ? 4.782 0.321 -18.646 1.00 33.12 62 ASN B C 1
ATOM 867 O O . ASN B 1 23 ? 4.841 0.463 -17.424 1.00 30.70 62 ASN B O 1
ATOM 872 N N . PRO B 1 24 ? 4.106 1.158 -19.442 1.00 33.06 63 PRO B N 1
ATOM 873 C CA . PRO B 1 24 ? 3.465 2.369 -18.913 1.00 35.41 63 PRO B CA 1
ATOM 874 C C . PRO B 1 24 ? 2.248 2.090 -18.028 1.00 31.51 63 PRO B C 1
ATOM 875 O O . PRO B 1 24 ? 1.701 3.033 -17.455 1.00 34.86 63 PRO B O 1
ATOM 879 N N . ASN B 1 25 ? 1.829 0.835 -17.899 1.00 27.61 64 ASN B N 1
ATOM 880 C CA . ASN B 1 25 ? 0.766 0.523 -16.931 1.00 27.28 64 ASN B CA 1
ATOM 881 C C . ASN B 1 25 ? 1.313 0.363 -15.525 1.00 24.27 64 ASN B C 1
ATOM 882 O O . ASN B 1 25 ? 0.550 0.200 -14.570 1.00 25.10 64 ASN B O 1
ATOM 887 N N . ILE B 1 26 ? 2.639 0.400 -15.403 1.00 21.60 65 ILE B N 1
ATOM 888 C CA . ILE B 1 26 ? 3.271 0.386 -14.091 1.00 20.87 65 ILE B CA 1
ATOM 889 C C . ILE B 1 26 ? 3.559 1.829 -13.694 1.00 24.30 65 ILE B C 1
ATOM 890 O O . ILE B 1 26 ? 4.212 2.572 -14.428 1.00 26.40 65 ILE B O 1
ATOM 895 N N . VAL B 1 27 ? 3.037 2.231 -12.544 1.00 24.06 66 VAL B N 1
ATOM 896 C CA . VAL B 1 27 ? 3.138 3.613 -12.118 1.00 24.41 66 VAL B CA 1
ATOM 897 C C . VAL B 1 27 ? 3.853 3.688 -10.777 1.00 28.17 66 VAL B C 1
ATOM 898 O O . VAL B 1 27 ? 3.487 2.974 -9.830 1.00 22.61 66 VAL B O 1
ATOM 902 N N . TYR B 1 28 ? 4.890 4.531 -10.716 1.00 24.78 67 TYR B N 1
ATOM 903 C CA . TYR B 1 28 ? 5.667 4.732 -9.495 1.00 28.25 67 TYR B CA 1
ATOM 904 C C . TYR B 1 28 ? 5.278 6.021 -8.761 1.00 29.02 67 TYR B C 1
ATOM 905 O O . TYR B 1 28 ? 5.336 7.120 -9.333 1.00 28.01 67 TYR B O 1
ATOM 914 N N . LEU B 1 29 ? 4.902 5.880 -7.493 1.00 25.64 68 LEU B N 1
ATOM 915 C CA . LEU B 1 29 ? 4.708 7.024 -6.596 1.00 24.41 68 LEU B CA 1
ATOM 916 C C . LEU B 1 29 ? 5.952 7.205 -5.743 1.00 22.81 68 LEU B C 1
ATOM 917 O O . LEU B 1 29 ? 6.361 6.280 -5.048 1.00 23.90 68 LEU B O 1
ATOM 922 N N . LYS B 1 30 ? 6.570 8.382 -5.807 1.00 23.92 69 LYS B N 1
ATOM 923 C CA . LYS B 1 30 ? 7.782 8.638 -5.029 1.00 23.38 69 LYS B CA 1
ATOM 924 C C . LYS B 1 30 ? 7.689 9.915 -4.214 1.00 26.27 69 LYS B C 1
ATOM 925 O O . LYS B 1 30 ? 7.373 10.980 -4.735 1.00 24.85 69 LYS B O 1
ATOM 931 N N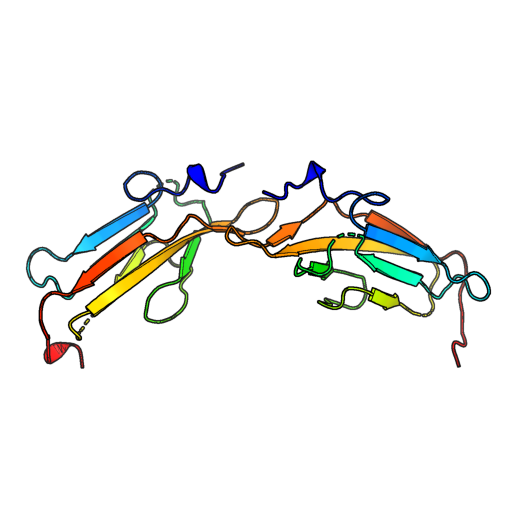 . SER B 1 31 ? 7.998 9.805 -2.931 1.00 27.34 70 SER B N 1
ATOM 932 C CA . SER B 1 31 ? 8.135 10.985 -2.104 1.00 24.06 70 SER B CA 1
ATOM 933 C C . SER B 1 31 ? 9.409 11.749 -2.469 1.00 32.10 70 SER B C 1
ATOM 934 O O . SER B 1 31 ? 10.460 11.156 -2.643 1.00 27.74 70 SER B O 1
ATOM 937 N N . LEU B 1 32 ? 9.312 13.063 -2.600 1.00 31.65 71 LEU B N 1
ATOM 938 C CA . LEU B 1 32 ? 10.514 13.871 -2.789 1.00 35.89 71 LEU B CA 1
ATOM 939 C C . LEU B 1 32 ? 10.837 14.631 -1.508 1.00 37.74 71 LEU B C 1
ATOM 940 O O . LEU B 1 32 ? 11.672 15.527 -1.519 1.00 38.71 71 LEU B O 1
ATOM 953 N N . PRO B 1 34 ? 12.329 15.094 2.434 1.00 37.79 73 PRO B N 1
ATOM 954 C CA . PRO B 1 34 ? 13.412 14.472 3.206 1.00 39.92 73 PRO B CA 1
ATOM 955 C C . PRO B 1 34 ? 12.963 13.155 3.848 1.00 42.10 73 PRO B C 1
ATOM 956 O O . PRO B 1 34 ? 11.770 13.007 4.158 1.00 35.15 73 PRO B O 1
ATOM 960 N N . SER B 1 35 ? 13.895 12.218 4.035 1.00 40.05 74 SER B N 1
ATOM 961 C CA . SER B 1 35 ? 13.552 10.886 4.531 1.00 48.12 74 SER B CA 1
ATOM 962 C C . SER B 1 35 ? 13.096 10.924 5.987 1.00 45.17 74 SER B C 1
ATOM 963 O O . SER B 1 35 ? 12.536 9.956 6.502 1.00 46.83 74 SER B O 1
ATOM 966 N N . SER B 1 36 ? 13.315 12.061 6.633 1.00 41.65 75 SER B N 1
ATOM 967 C CA . SER B 1 36 ? 12.881 12.256 8.002 1.00 43.33 75 SER B CA 1
ATOM 968 C C . SER B 1 36 ? 11.373 12.467 8.085 1.00 40.63 75 SER B C 1
ATOM 969 O O . SER B 1 36 ? 10.797 12.385 9.164 1.00 43.14 75 SER B O 1
ATOM 972 N N . TYR B 1 37 ? 10.732 12.750 6.955 1.00 35.51 76 TYR B N 1
ATOM 973 C CA . TYR B 1 37 ? 9.295 12.974 6.958 1.00 32.19 76 TYR B CA 1
ATOM 974 C C . TYR B 1 37 ? 8.529 11.663 6.848 1.00 34.32 76 TYR B C 1
ATOM 975 O O . TYR B 1 37 ? 8.897 10.784 6.074 1.00 37.71 76 TYR B O 1
ATOM 984 N N . GLN B 1 38 ? 7.470 11.540 7.639 1.00 31.22 77 GLN B N 1
ATOM 985 C CA . GLN B 1 38 ? 6.545 10.434 7.506 1.00 29.77 77 GLN B CA 1
ATOM 986 C C . GLN B 1 38 ? 5.468 10.835 6.521 1.00 26.66 77 GLN B C 1
ATOM 987 O O . GLN B 1 38 ? 4.804 11.858 6.701 1.00 27.21 77 GLN B O 1
ATOM 993 N N . VAL B 1 39 ? 5.310 10.044 5.470 1.00 21.25 78 VAL B N 1
ATOM 994 C CA . VAL B 1 39 ? 4.373 10.400 4.418 1.00 20.47 78 VAL B CA 1
ATOM 995 C C . VAL B 1 39 ? 3.320 9.337 4.245 1.00 23.67 78 VAL B C 1
ATOM 996 O O . VAL B 1 39 ? 3.446 8.223 4.762 1.00 27.88 78 VAL B O 1
ATOM 1000 N N . CYS B 1 40 ? 2.265 9.676 3.520 1.00 23.40 79 CYS B N 1
ATOM 1001 C CA . CYS B 1 40 ? 1.342 8.642 3.108 1.00 26.09 79 CYS B CA 1
ATOM 1002 C C . CYS B 1 40 ? 0.679 8.950 1.772 1.00 22.45 79 CYS B C 1
ATOM 1003 O O . CYS B 1 40 ? 0.762 10.061 1.238 1.00 22.07 79 CYS B O 1
ATOM 1006 N N . TRP B 1 41 ? 0.056 7.919 1.222 1.00 20.26 80 TRP B N 1
ATOM 1007 C CA . TRP B 1 41 ? -0.530 7.965 -0.096 1.00 19.64 80 TRP B CA 1
ATOM 1008 C C . TRP B 1 41 ? -1.955 7.458 -0.009 1.00 21.97 80 TRP B C 1
ATOM 1009 O O . TRP B 1 41 ? -2.217 6.454 0.643 1.00 19.33 80 TRP B O 1
ATOM 1020 N N . GLN B 1 42 ? -2.869 8.144 -0.672 1.00 19.80 81 GLN B N 1
ATOM 1021 C CA . GLN B 1 42 ? -4.181 7.585 -0.959 1.00 19.69 81 GLN B CA 1
ATOM 1022 C C . GLN B 1 42 ? -4.227 7.405 -2.469 1.00 16.81 81 GLN B C 1
ATOM 1023 O O . GLN B 1 42 ? -4.045 8.368 -3.215 1.00 17.61 81 GLN B O 1
ATOM 1029 N N . HIS B 1 43 ? -4.469 6.186 -2.915 1.00 15.90 82 HIS B N 1
ATOM 1030 C CA . HIS B 1 43 ? -4.332 5.853 -4.332 1.00 17.12 82 HIS B CA 1
ATOM 1031 C C . HIS B 1 43 ? -5.432 4.843 -4.710 1.00 15.52 82 HIS B C 1
ATOM 1032 O O . HIS B 1 43 ? -6.219 4.468 -3.855 1.00 17.53 82 HIS B O 1
ATOM 1039 N N . PRO B 1 44 ? -5.519 4.430 -5.990 1.00 21.98 83 PRO B N 1
ATOM 1040 C CA . PRO B 1 44 ? -6.674 3.594 -6.359 1.00 15.78 83 PRO B CA 1
ATOM 1041 C C . PRO B 1 44 ? -6.758 2.202 -5.691 1.00 18.74 83 PRO B C 1
ATOM 1042 O O . PRO B 1 44 ? -7.802 1.575 -5.813 1.00 15.96 83 PRO B O 1
ATOM 1046 N N . GLN B 1 45 ? -5.712 1.736 -5.010 1.00 14.47 84 GLN B N 1
ATOM 1047 C CA . GLN B 1 45 ? -5.776 0.446 -4.301 1.00 21.04 84 GLN B CA 1
ATOM 1048 C C . GLN B 1 45 ? -5.784 0.616 -2.799 1.00 21.70 84 GLN B C 1
ATOM 1049 O O . GLN B 1 45 ? -5.522 -0.347 -2.079 1.00 18.52 84 GLN B O 1
ATOM 1055 N N . GLY B 1 46 ? -6.007 1.831 -2.318 1.00 19.36 85 GLY B N 1
ATOM 1056 C CA . GLY B 1 46 ? -6.101 2.037 -0.885 1.00 18.60 85 GLY B CA 1
ATOM 1057 C C . GLY B 1 46 ? -5.076 3.026 -0.382 1.00 17.54 85 GLY B C 1
ATOM 1058 O O . GLY B 1 46 ? -4.907 4.093 -0.961 1.00 17.53 85 GLY B O 1
ATOM 1059 N N . ARG B 1 47 ? -4.375 2.662 0.690 1.00 16.22 86 ARG B N 1
ATOM 1060 C CA . ARG B 1 47 ? -3.498 3.601 1.367 1.00 17.82 86 ARG B CA 1
ATOM 1061 C C . ARG B 1 47 ? -2.121 2.986 1.588 1.00 21.05 86 ARG B C 1
ATOM 1062 O O . ARG B 1 47 ? -2.000 1.810 1.898 1.00 16.33 86 ARG B O 1
ATOM 1070 N N . SER B 1 48 ? -1.078 3.783 1.443 1.00 18.33 87 SER B N 1
ATOM 1071 C CA . SER B 1 48 ? 0.255 3.264 1.717 1.00 20.32 87 SER B CA 1
ATOM 1072 C C . SER B 1 48 ? 1.037 4.307 2.490 1.00 19.64 87 SER B C 1
ATOM 1073 O O . SER B 1 48 ? 0.774 5.500 2.352 1.00 20.53 87 SER B O 1
ATOM 1076 N N . GLN B 1 49 ? 1.973 3.853 3.322 1.00 19.69 88 GLN B N 1
ATOM 1077 C CA . GLN B 1 49 ? 2.805 4.750 4.107 1.00 27.80 88 GLN B CA 1
ATOM 1078 C C . GLN B 1 49 ? 4.257 4.681 3.635 1.00 27.93 88 GLN B C 1
ATOM 1079 O O . GLN B 1 49 ? 5.116 5.349 4.189 1.00 29.10 88 GLN B O 1
ATOM 1085 N N . GLU B 1 50 ? 4.517 3.874 2.612 1.00 21.22 89 GLU B N 1
ATOM 1086 C CA . GLU B 1 50 ? 5.865 3.742 2.064 1.00 24.77 89 GLU B CA 1
ATOM 1087 C C . GLU B 1 50 ? 6.260 5.004 1.278 1.00 23.85 89 GLU B C 1
ATOM 1088 O O . GLU B 1 50 ? 5.410 5.657 0.695 1.00 19.43 89 GLU B O 1
ATOM 1094 N N . ARG B 1 51 ? 7.545 5.343 1.252 1.00 23.07 90 ARG B N 1
ATOM 1095 C CA . ARG B 1 51 ? 7.972 6.524 0.499 1.00 26.34 90 ARG B CA 1
ATOM 1096 C C . ARG B 1 51 ? 7.960 6.264 -1.004 1.00 25.51 90 ARG B C 1
ATOM 1097 O O . ARG B 1 51 ? 7.817 7.190 -1.790 1.00 28.14 90 ARG B O 1
ATOM 1105 N N . GLU B 1 52 ? 8.092 5.004 -1.397 1.00 24.87 91 GLU B N 1
ATOM 1106 C CA . GLU B 1 52 ? 7.990 4.634 -2.808 1.00 26.93 91 GLU B CA 1
ATOM 1107 C C . GLU B 1 52 ? 6.961 3.529 -2.983 1.00 17.72 91 GLU B C 1
ATOM 1108 O O . GLU B 1 52 ? 7.020 2.502 -2.315 1.00 20.91 91 GLU B O 1
ATOM 1114 N N . VAL B 1 53 ? 5.998 3.754 -3.867 1.00 22.59 92 VAL B N 1
ATOM 1115 C CA . VAL B 1 53 ? 4.899 2.803 -4.067 1.00 19.59 92 VAL B CA 1
ATOM 1116 C C . VAL B 1 53 ? 4.814 2.454 -5.542 1.00 26.47 92 VAL B C 1
ATOM 1117 O O . VAL B 1 53 ? 4.897 3.343 -6.390 1.00 24.05 92 VAL B O 1
ATOM 1121 N N . THR B 1 54 ? 4.677 1.164 -5.844 1.00 22.67 93 THR B N 1
ATOM 1122 C CA . THR B 1 54 ? 4.455 0.720 -7.216 1.00 21.37 93 THR B CA 1
ATOM 1123 C C . THR B 1 54 ? 2.997 0.301 -7.418 1.00 19.95 93 THR B C 1
ATOM 1124 O O . THR B 1 54 ? 2.471 -0.511 -6.671 1.00 25.05 93 THR B O 1
ATOM 1128 N N . LEU B 1 55 ? 2.353 0.875 -8.425 1.00 20.88 94 LEU B N 1
ATOM 1129 C CA . LEU B 1 55 ? 0.993 0.524 -8.801 1.00 17.38 94 LEU B CA 1
ATOM 1130 C C . LEU B 1 55 ? 0.987 -0.177 -10.166 1.00 23.12 94 LEU B C 1
ATOM 1131 O O . LEU B 1 55 ? 1.511 0.352 -11.143 1.00 24.17 94 LEU B O 1
ATOM 1136 N N . GLN B 1 56 ? 0.411 -1.370 -10.225 1.00 22.95 95 GLN B N 1
ATOM 1137 C CA . GLN B 1 56 ? 0.195 -2.045 -11.501 1.00 22.48 95 GLN B CA 1
ATOM 1138 C C . GLN B 1 56 ? -1.251 -1.827 -11.910 1.00 23.43 95 GLN B C 1
ATOM 1139 O O . GLN B 1 56 ? -2.169 -2.394 -11.316 1.00 22.31 95 GLN B O 1
ATOM 1153 N N . PRO B 1 58 ? -3.929 -2.203 -14.656 1.00 15.66 97 PRO B N 1
ATOM 1154 C CA . PRO B 1 58 ? -4.217 -2.881 -15.924 1.00 17.51 97 PRO B CA 1
ATOM 1155 C C . PRO B 1 58 ? -5.129 -2.087 -16.843 1.00 23.01 97 PRO B C 1
ATOM 1156 O O . PRO B 1 58 ? -5.052 -2.253 -18.058 1.00 22.56 97 PRO B O 1
ATOM 1160 N N . PHE B 1 59 ? -5.976 -1.240 -16.271 1.00 18.00 98 PHE B N 1
ATOM 1161 C CA . PHE B 1 59 ? -7.129 -0.740 -17.003 1.00 17.99 98 PHE B CA 1
ATOM 1162 C C . PHE B 1 59 ? -6.973 0.687 -17.468 1.00 20.56 98 PHE B C 1
ATOM 1163 O O . PHE B 1 59 ? -6.467 1.539 -16.743 1.00 19.53 98 PHE B O 1
ATOM 1171 N N . GLU B 1 60 ? -7.420 0.930 -18.696 1.00 22.67 99 GLU B N 1
ATOM 1172 C CA . GLU B 1 60 ? -7.441 2.267 -19.269 1.00 20.99 99 GLU B CA 1
ATOM 1173 C C . GLU B 1 60 ? -8.357 3.173 -18.445 1.00 20.83 99 GLU B C 1
ATOM 1174 O O . GLU B 1 60 ? -9.501 2.810 -18.148 1.00 21.21 99 GLU B O 1
ATOM 1180 N N . GLY B 1 61 ? -7.867 4.346 -18.061 1.00 26.56 100 GLY B N 1
ATOM 1181 C CA . GLY B 1 61 ? -8.654 5.217 -17.205 1.00 24.72 100 GLY B CA 1
ATOM 1182 C C . GLY B 1 61 ? -7.889 6.390 -16.633 1.00 24.40 100 GLY B C 1
ATOM 1183 O O . GLY B 1 61 ? -6.715 6.601 -16.937 1.00 24.52 100 GLY B O 1
ATOM 1184 N N . LYS B 1 62 ? -8.579 7.164 -15.804 1.00 24.28 101 LYS B N 1
ATOM 1185 C CA . LYS B 1 62 ? -8.013 8.339 -15.181 1.00 24.13 101 LYS B CA 1
ATOM 1186 C C . LYS B 1 62 ? -8.139 8.154 -13.670 1.00 31.29 101 LYS B C 1
ATOM 1187 O O . LYS B 1 62 ? -9.226 7.870 -13.150 1.00 22.79 101 LYS B O 1
ATOM 1193 N N . TYR B 1 63 ? -7.007 8.295 -12.988 1.00 22.14 102 TYR B N 1
ATOM 1194 C CA . TYR B 1 63 ? -6.865 7.911 -11.584 1.00 25.37 102 TYR B CA 1
ATOM 1195 C C . TYR B 1 63 ? -6.358 9.060 -10.731 1.00 26.15 102 TYR B C 1
ATOM 1196 O O . TYR B 1 63 ? -5.710 9.968 -11.233 1.00 21.84 102 TYR B O 1
ATOM 1205 N N . GLU B 1 64 ? -6.667 9.006 -9.443 1.00 29.32 103 GLU B N 1
ATOM 1206 C CA . GLU B 1 64 ? -6.264 10.034 -8.498 1.00 27.88 103 GLU B CA 1
ATOM 1207 C C . GLU B 1 64 ? -5.289 9.500 -7.468 1.00 23.53 103 GLU B C 1
ATOM 1208 O O . GLU B 1 64 ? -5.410 8.369 -7.004 1.00 19.50 103 GLU B O 1
ATOM 1214 N N . VAL B 1 65 ? -4.339 10.342 -7.092 1.00 22.61 104 VAL B N 1
ATOM 1215 C CA . VAL B 1 65 ? -3.401 10.031 -6.024 1.00 19.44 104 VAL B CA 1
ATOM 1216 C C . VAL B 1 65 ? -3.299 11.235 -5.106 1.00 22.68 104 VAL B C 1
ATOM 1217 O O . VAL B 1 65 ? -3.118 12.356 -5.589 1.00 23.22 104 VAL B O 1
ATOM 1221 N N . THR B 1 66 ? -3.428 11.019 -3.796 1.00 17.09 105 THR B N 1
ATOM 1222 C CA . THR B 1 66 ? -3.258 12.104 -2.824 1.00 17.35 105 THR B CA 1
ATOM 1223 C C . THR B 1 66 ? -2.059 11.817 -1.934 1.00 24.28 105 THR B C 1
ATOM 1224 O O . THR B 1 66 ? -1.960 10.736 -1.365 1.00 18.86 105 THR B O 1
ATOM 1228 N N . PHE B 1 67 ? -1.146 12.780 -1.846 1.00 16.49 106 PHE B N 1
ATOM 1229 C CA . PHE B 1 67 ? 0.068 12.671 -1.049 1.00 16.07 106 PHE B CA 1
ATOM 1230 C C . PHE B 1 67 ? -0.087 13.479 0.232 1.00 24.63 106 PHE B C 1
ATOM 1231 O O . PHE B 1 67 ? -0.587 14.613 0.205 1.00 22.63 106 PHE B O 1
ATOM 1239 N N . GLY B 1 68 ? 0.334 12.892 1.351 1.00 20.78 107 GLY B N 1
ATOM 1240 C CA . GLY B 1 68 ? 0.187 13.527 2.649 1.00 23.60 107 GLY B CA 1
ATOM 1241 C C . GLY B 1 68 ? 1.449 13.380 3.475 1.00 22.77 107 GLY B C 1
ATOM 1242 O O . GLY B 1 68 ? 2.249 12.468 3.247 1.00 19.66 107 GLY B O 1
ATOM 1243 N N . VAL B 1 69 ? 1.629 14.289 4.424 1.00 19.67 108 VAL B N 1
ATOM 1244 C CA . VAL B 1 69 ? 2.755 14.244 5.350 1.00 20.09 108 VAL B CA 1
ATOM 1245 C C . VAL B 1 69 ? 2.240 14.329 6.777 1.00 21.63 108 VAL B C 1
ATOM 1246 O O . VAL B 1 69 ? 1.412 15.192 7.119 1.00 23.96 108 VAL B O 1
ATOM 1250 N N . GLN B 1 70 ? 2.703 13.422 7.619 1.00 22.22 109 GLN B N 1
ATOM 1251 C CA . GLN B 1 70 ? 2.266 13.429 9.006 1.00 26.78 109 GLN B CA 1
ATOM 1252 C C . GLN B 1 70 ? 3.025 14.497 9.783 1.00 27.24 109 GLN B C 1
ATOM 1253 O O . GLN B 1 70 ? 4.251 14.572 9.717 1.00 30.49 109 GLN B O 1
ATOM 1259 N N . THR B 1 71 ? 2.293 15.342 10.502 1.00 25.41 110 THR B N 1
ATOM 1260 C CA . THR B 1 71 ? 2.914 16.358 11.337 1.00 27.14 110 THR B CA 1
ATOM 1261 C C . THR B 1 71 ? 2.317 16.259 12.714 1.00 30.66 110 THR B C 1
ATOM 1262 O O . THR B 1 71 ? 1.342 15.538 12.923 1.00 39.42 110 THR B O 1
ATOM 1266 N N . ARG B 1 72 ? 2.891 17.005 13.645 1.00 32.97 111 ARG B N 1
ATOM 1267 C CA . ARG B 1 72 ? 2.351 17.147 14.990 1.00 39.80 111 ARG B CA 1
ATOM 1268 C C . ARG B 1 72 ? 0.893 17.646 14.959 1.00 36.79 111 ARG B C 1
ATOM 1269 O O . ARG B 1 72 ? 0.070 17.235 15.781 1.00 33.82 111 ARG B O 1
ATOM 1275 N N . GLY B 1 73 ? 0.579 18.525 14.008 1.00 30.96 112 GLY B N 1
ATOM 1276 C CA . GLY B 1 73 ? -0.758 19.091 13.895 1.00 31.98 112 GLY B CA 1
ATOM 1277 C C . GLY B 1 73 ? -1.747 18.268 13.073 1.00 27.39 112 GLY B C 1
ATOM 1278 O O . GLY B 1 73 ? -2.862 18.714 12.816 1.00 28.28 112 GLY B O 1
ATOM 1279 N N . GLY B 1 74 ? -1.341 17.073 12.655 1.00 22.62 113 GLY B N 1
ATOM 1280 C CA . GLY B 1 74 ? -2.198 16.221 11.847 1.00 21.75 113 GLY B CA 1
ATOM 1281 C C . GLY B 1 74 ? -1.590 15.928 10.487 1.00 21.33 113 GLY B C 1
ATOM 1282 O O . GLY B 1 74 ? -0.518 16.413 10.155 1.00 24.90 113 GLY B O 1
ATOM 1283 N N . ILE B 1 75 ? -2.267 15.121 9.692 1.00 20.22 114 ILE B N 1
ATOM 1284 C CA . ILE B 1 75 ? -1.763 14.830 8.368 1.00 20.58 114 ILE B CA 1
ATOM 1285 C C . ILE B 1 75 ? -2.165 15.956 7.430 1.00 23.23 114 ILE B C 1
ATOM 1286 O O . ILE B 1 75 ? -3.340 16.317 7.339 1.00 25.35 114 ILE B O 1
ATOM 1291 N N . VAL B 1 76 ? -1.179 16.541 6.761 1.00 22.38 115 VAL B N 1
ATOM 1292 C CA . VAL B 1 76 ? -1.444 17.597 5.800 1.00 21.00 115 VAL B CA 1
ATOM 1293 C C . VAL B 1 76 ? -1.418 16.963 4.416 1.00 24.36 115 VAL B C 1
ATOM 1294 O O . VAL B 1 76 ? -0.460 16.273 4.075 1.00 21.48 115 VAL B O 1
ATOM 1298 N N . TYR B 1 77 ? -2.486 17.164 3.645 1.00 20.1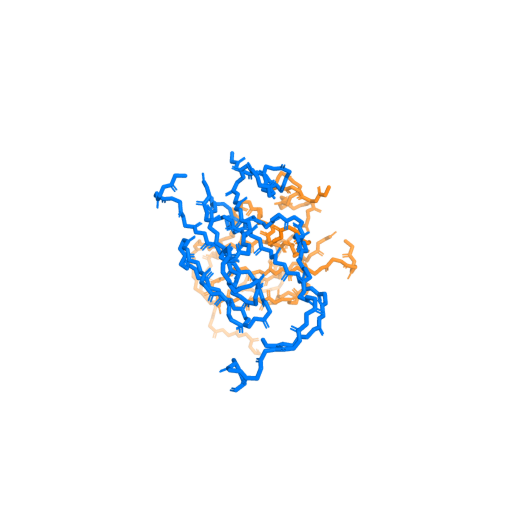0 116 TYR B N 1
ATOM 1299 C CA . TYR B 1 77 ? -2.608 16.578 2.315 1.00 21.41 116 TYR B CA 1
ATOM 1300 C C . TYR B 1 77 ? -2.476 17.634 1.236 1.00 25.88 116 TYR B C 1
ATOM 1301 O O . TYR B 1 77 ? -2.919 18.768 1.402 1.00 30.73 116 TYR B O 1
ATOM 1310 N N . GLY B 1 78 ? -1.858 17.263 0.129 1.00 20.60 117 GLY B N 1
ATOM 1311 C CA . GLY B 1 78 ? -1.798 18.156 -1.005 1.00 23.88 117 GLY B CA 1
ATOM 1312 C C . GLY B 1 78 ? -3.056 17.872 -1.786 1.00 21.48 117 GLY B C 1
ATOM 1313 O O . GLY B 1 78 ? -3.693 16.838 -1.574 1.00 24.08 117 GLY B O 1
ATOM 1314 N N . ASN B 1 79 ? -3.435 18.790 -2.662 1.00 24.22 118 ASN B N 1
ATOM 1315 C CA . ASN B 1 79 ? -4.552 18.544 -3.559 1.00 28.69 118 ASN B CA 1
ATOM 1316 C C . ASN B 1 79 ? -4.287 17.292 -4.376 1.00 27.63 118 ASN B C 1
ATOM 1317 O O . ASN B 1 79 ? -3.130 16.966 -4.671 1.00 27.60 118 ASN B O 1
ATOM 1322 N N . PRO B 1 80 ? -5.349 16.562 -4.723 1.00 30.65 119 PRO B N 1
ATOM 1323 C CA . PRO B 1 80 ? -5.117 15.294 -5.425 1.00 30.96 119 PRO B CA 1
ATOM 1324 C C . PRO B 1 80 ? -4.467 15.492 -6.795 1.00 28.15 119 PRO B C 1
ATOM 1325 O O . PRO B 1 80 ? -4.816 16.423 -7.507 1.00 28.82 119 PRO B O 1
ATOM 1329 N N . ALA B 1 81 ? -3.512 14.642 -7.142 1.00 23.57 120 ALA B N 1
ATOM 1330 C CA . ALA B 1 81 ? -2.971 14.631 -8.493 1.00 26.16 120 ALA B CA 1
ATOM 1331 C C . ALA B 1 81 ? -3.602 13.483 -9.281 1.00 30.64 120 ALA B C 1
ATOM 1332 O O . ALA B 1 81 ? -4.185 12.554 -8.707 1.00 27.79 120 ALA B O 1
ATOM 1334 N N . THR B 1 82 ? -3.488 13.556 -10.599 1.00 28.02 121 THR B N 1
ATOM 1335 C CA . THR B 1 82 ? -4.072 12.544 -11.460 1.00 29.66 121 THR B CA 1
ATOM 1336 C C . THR B 1 82 ? -3.021 11.939 -12.392 1.00 32.64 121 THR B C 1
ATOM 1337 O O . THR B 1 82 ? -2.012 12.567 -12.703 1.00 34.21 121 THR B O 1
ATOM 1341 N N . PHE B 1 83 ? -3.256 10.697 -12.800 1.00 28.52 122 PHE B N 1
ATOM 1342 C CA . PHE B 1 83 ? -2.510 10.103 -13.890 1.00 23.57 122 PHE B CA 1
ATOM 1343 C C . PHE B 1 83 ? -3.511 9.344 -14.754 1.00 22.52 122 PHE B C 1
ATOM 1344 O O . PHE B 1 83 ? -4.604 9.004 -14.293 1.00 22.48 122 PHE B O 1
ATOM 1352 N N . THR B 1 84 ? -3.161 9.112 -16.012 1.00 24.19 123 THR B N 1
ATOM 1353 C CA . THR B 1 84 ? -4.030 8.338 -16.880 1.00 25.86 123 THR B CA 1
ATOM 1354 C C . THR B 1 84 ? -3.309 7.096 -17.368 1.00 26.93 123 THR B C 1
ATOM 1355 O O . THR B 1 84 ? -2.087 7.082 -17.525 1.00 28.39 123 THR B O 1
ATOM 1359 N N . ILE B 1 85 ? -4.081 6.049 -17.597 1.00 26.20 124 ILE B N 1
ATOM 1360 C CA . ILE B 1 85 ? -3.572 4.832 -18.194 1.00 26.04 124 ILE B CA 1
ATOM 1361 C C . ILE B 1 85 ? -4.165 4.735 -19.591 1.00 25.61 124 ILE B C 1
ATOM 1362 O O . ILE B 1 85 ? -5.383 4.773 -19.745 1.00 22.94 124 ILE B O 1
ATOM 1367 N N . ASP B 1 86 ? -3.312 4.622 -20.605 1.00 25.01 125 ASP B N 1
ATOM 1368 C CA . ASP B 1 86 ? -3.763 4.717 -21.998 1.00 31.15 125 ASP B CA 1
ATOM 1369 C C . ASP B 1 86 ? -4.285 3.414 -22.601 1.00 29.33 125 ASP B C 1
ATOM 1370 O O . ASP B 1 86 ? -5.152 3.439 -23.469 1.00 31.64 125 ASP B O 1
ATOM 1375 N N . SER B 1 87 ? -3.759 2.271 -22.180 1.00 29.88 126 SER B N 1
ATOM 1376 C CA . SER B 1 87 ? -4.264 1.027 -22.755 1.00 34.54 126 SER B CA 1
ATOM 1377 C C . SER B 1 87 ? -4.245 -0.132 -21.772 1.00 33.23 126 SER B C 1
ATOM 1378 O O . SER B 1 87 ? -3.568 -0.083 -20.738 1.00 30.76 126 SER B O 1
ATOM 1381 N N . PHE B 1 88 ? -5.013 -1.168 -22.092 1.00 25.17 127 PHE B N 1
ATOM 1382 C CA . PHE B 1 88 ? -5.146 -2.305 -21.196 1.00 24.37 127 PHE B CA 1
ATOM 1383 C C . PHE B 1 88 ? -3.876 -3.156 -21.181 1.00 26.32 127 PHE B C 1
ATOM 1384 O O . PHE B 1 88 ? -3.330 -3.477 -22.231 1.00 29.83 127 PHE B O 1
ATOM 1392 N N . CYS B 1 89 ? -3.409 -3.521 -19.991 1.00 27.90 128 CYS B N 1
ATOM 1393 C CA . CYS B 1 89 ? -2.260 -4.418 -19.877 1.00 30.66 128 CYS B CA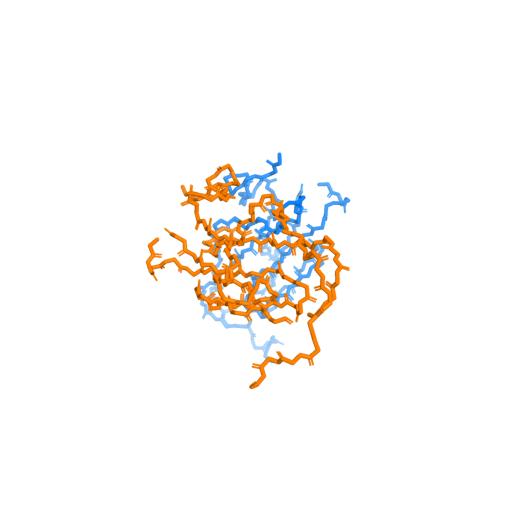 1
ATOM 1394 C C . CYS B 1 89 ? -2.645 -5.690 -19.148 1.00 31.64 128 CYS B C 1
ATOM 1395 O O . CYS B 1 89 ? -3.004 -5.662 -17.962 1.00 33.99 128 CYS B O 1
ATOM 1398 N N . ALA B 1 90 ? -2.549 -6.808 -19.856 1.00 32.84 129 ALA B N 1
ATOM 1399 C CA . ALA B 1 90 ? -2.971 -8.098 -19.323 1.00 40.46 129 ALA B CA 1
ATOM 1400 C C . ALA B 1 90 ? -1.917 -8.773 -18.440 1.00 43.54 129 ALA B C 1
ATOM 1401 O O . ALA B 1 90 ? -2.242 -9.667 -17.664 1.00 50.74 129 ALA B O 1
ATOM 1403 N N . ASP B 1 91 ? -0.661 -8.356 -18.556 1.00 36.30 130 ASP B N 1
ATOM 1404 C CA . ASP B 1 91 ? 0.432 -9.174 -18.030 1.00 38.39 130 ASP B CA 1
ATOM 1405 C C . ASP B 1 91 ? 1.559 -8.333 -17.436 1.00 36.70 130 ASP B C 1
ATOM 1406 O O . ASP B 1 91 ? 2.178 -7.528 -18.133 1.00 35.40 130 ASP B O 1
ATOM 1411 N N . PHE B 1 92 ? 1.820 -8.532 -16.145 1.00 34.59 131 PHE B N 1
ATOM 1412 C CA . PHE B 1 92 ? 2.875 -7.809 -15.439 1.00 36.06 131 PHE B CA 1
ATOM 1413 C C . PHE B 1 92 ? 4.007 -8.727 -14.956 1.00 44.26 131 PHE B C 1
ATOM 1414 O O . PHE B 1 92 ? 4.945 -8.259 -14.318 1.00 43.53 131 PHE B O 1
ATOM 1422 N N . VAL B 1 93 ? 3.920 -10.025 -15.240 1.00 53.96 132 VAL B N 1
ATOM 1423 C CA . VAL B 1 93 ? 4.926 -10.969 -14.744 1.00 63.74 132 VAL B CA 1
ATOM 1424 C C . VAL B 1 93 ? 5.961 -11.357 -15.807 1.00 64.53 132 VAL B C 1
ATOM 1425 O O . VAL B 1 93 ? 5.803 -11.054 -16.990 1.00 63.19 132 VAL B O 1
#

Secondary structure (DSSP, 8-state):
---GGG--BTTTEEEEE-SS-TT-EEEEE--TTS-EEEEETTEEE-SSEEEE----EEEEEEEEEEETTEEEEPPPEEEEE-S--GGG-/---GGG--BTTTEEEEE-SS-TT-EEEEE--TTS-EEEEETTEEE--SEEEE----EEEEEEEEEEETTEEEEPPPEEEEE-S------

Sequence (178 aa):
AVTVDDLVEGIAFSITHDSENPNIVYLKSLPSSYQVCWQHPQGRSQEREVTLQPFEGKYEVTFGVQTRGGIVYGNPATFTIDSFCADFVAVTVDDLVEGIAFSITHDSENPNIVYLKSLPSSYQVCWQHPQGRSQEREVTLQPFEGKYEVTFGVQTRGGIVYGNPATFTIDSFCADFV